Protein AF-A0A182K508-F1 (afdb_monomer_lite)

Organism: NCBI:txid43041

InterPro domains:
  IPR007110 Immunoglobulin-like domain [PS50835] (19-56)
  IPR013783 Immunoglobulin-like fold [G3DSA:2.60.40.10] (19-89)
  IPR036179 Immunoglobulin-like domain superfamily [SSF48726] (21-85)
  IPR037448 Zwei Ig domain protein zig-8 [PTHR23279] (18-70)

Secondary structure (DSSP, 8-state):
-PPPP--------------EEEEES-SS----TT-----EEEEES-SS--S---EEETTEEE-TT-TT-----------------------

pLDDT: mean 76.48, std 15.2, range [32.12, 92.44]

Radius of gyration: 22.92 Å; chains: 1; bounding box: 54×34×78 Å

Sequence (91 aa):
MGTKYKFRFIGQLYLSLVPRTELIGDSDRYVKAGSAVILRCVVRGALEPPSYIIWYHGTQQIFTESRRGWKTQLDRGAPDLDGDIHSTPEC

Foldseek 3Di:
DDDDDDDDDPDDDDDPQDKDKDWDDDPDDDDDPPDDDDIDIDIPSHPDFDPDDWDDDVPDTDDCPDPVNDHDDDDPDDDPDDDDPDDDPDD

Structure (mmCIF, N/CA/C/O backbone):
data_AF-A0A182K508-F1
#
_entry.id   AF-A0A182K508-F1
#
loop_
_atom_site.group_PDB
_atom_site.id
_atom_site.type_symbol
_atom_site.label_atom_id
_atom_site.label_alt_id
_atom_site.label_comp_id
_atom_site.label_asym_id
_atom_site.label_entity_id
_atom_site.label_seq_id
_atom_site.pdbx_PDB_ins_code
_atom_site.Cartn_x
_atom_site.Cartn_y
_atom_site.Cartn_z
_atom_site.occupancy
_atom_site.B_iso_or_equiv
_atom_site.auth_seq_id
_atom_site.auth_comp_id
_atom_site.auth_asym_id
_atom_site.auth_atom_id
_atom_site.pdbx_PDB_model_num
ATOM 1 N N . MET A 1 1 ? 40.170 -20.101 -51.294 1.00 51.78 1 MET A N 1
ATOM 2 C CA . MET A 1 1 ? 39.455 -18.827 -51.059 1.00 51.78 1 MET A CA 1
ATOM 3 C C . MET A 1 1 ? 38.305 -19.118 -50.105 1.00 51.78 1 MET A C 1
ATOM 5 O O . MET A 1 1 ? 37.362 -19.774 -50.512 1.00 51.78 1 MET A O 1
ATOM 9 N N . GLY A 1 2 ? 38.448 -18.788 -48.818 1.00 62.94 2 GLY A N 1
ATOM 10 C CA . GLY A 1 2 ? 37.469 -19.149 -47.784 1.00 62.94 2 GLY A CA 1
ATOM 11 C C . GLY A 1 2 ? 36.491 -18.010 -47.509 1.00 62.94 2 GLY A C 1
ATOM 12 O O . GLY A 1 2 ? 36.916 -16.886 -47.242 1.00 62.94 2 GLY A O 1
ATOM 13 N N . THR A 1 3 ? 35.194 -18.295 -47.582 1.00 64.25 3 THR A N 1
ATOM 14 C CA .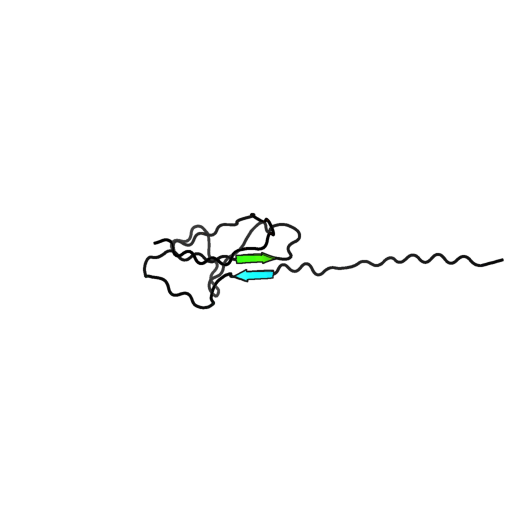 THR A 1 3 ? 34.122 -17.333 -47.308 1.00 64.25 3 THR A CA 1
ATOM 15 C C . THR A 1 3 ? 34.107 -16.976 -45.821 1.00 64.25 3 THR A C 1
ATOM 17 O O . THR A 1 3 ? 34.005 -17.859 -44.970 1.00 64.25 3 THR A O 1
ATOM 20 N N . LYS A 1 4 ? 34.213 -15.682 -45.489 1.00 74.94 4 LYS A N 1
ATOM 21 C CA . LYS A 1 4 ? 34.023 -15.192 -44.116 1.00 74.94 4 LYS A CA 1
ATOM 22 C C . LYS A 1 4 ? 32.548 -14.883 -43.887 1.00 74.94 4 LYS A C 1
ATOM 24 O O . LYS A 1 4 ? 31.984 -14.037 -44.575 1.00 74.94 4 LYS A O 1
ATOM 29 N N . TYR A 1 5 ? 31.953 -15.519 -42.886 1.00 80.12 5 TYR A N 1
ATOM 30 C CA . TYR A 1 5 ? 30.595 -15.222 -42.442 1.00 80.12 5 TYR A CA 1
ATOM 31 C C . TYR A 1 5 ? 30.643 -14.260 -41.254 1.00 80.12 5 TYR A C 1
ATOM 33 O O . TYR A 1 5 ? 31.379 -14.485 -40.293 1.00 80.12 5 TYR A O 1
ATOM 41 N N . LYS A 1 6 ? 29.866 -13.175 -41.323 1.00 77.75 6 LYS A N 1
ATOM 42 C CA . LYS A 1 6 ? 29.686 -12.224 -40.223 1.00 77.75 6 LYS A CA 1
ATOM 43 C C . LYS A 1 6 ? 28.256 -12.338 -39.719 1.00 77.75 6 LYS A C 1
ATOM 45 O O . LYS A 1 6 ? 27.335 -11.795 -40.320 1.00 77.75 6 LYS A O 1
ATOM 50 N N . PHE A 1 7 ? 28.090 -13.033 -38.605 1.00 77.00 7 PHE A N 1
ATOM 51 C CA . PHE A 1 7 ? 26.815 -13.099 -37.906 1.00 77.00 7 PHE A CA 1
ATOM 52 C C . PHE A 1 7 ? 26.694 -11.884 -36.983 1.00 77.00 7 PHE A C 1
ATOM 54 O O . PHE A 1 7 ? 27.567 -11.638 -36.151 1.00 77.00 7 PHE A O 1
ATOM 61 N N . ARG A 1 8 ? 25.628 -11.096 -37.148 1.00 79.19 8 ARG A N 1
ATOM 62 C CA . ARG A 1 8 ? 25.244 -10.034 -36.214 1.00 79.19 8 ARG A CA 1
ATOM 63 C C . ARG A 1 8 ? 23.938 -10.464 -35.559 1.00 79.19 8 ARG A C 1
ATOM 65 O O . ARG A 1 8 ? 22.892 -10.406 -36.192 1.00 79.19 8 ARG A O 1
ATOM 72 N N . PHE A 1 9 ? 24.006 -10.885 -34.303 1.00 75.44 9 PHE A N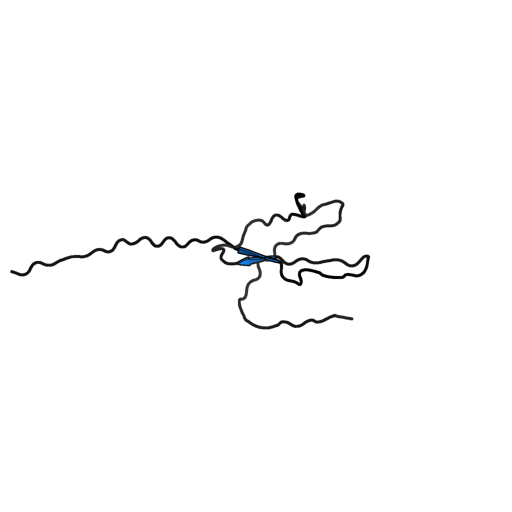 1
ATOM 73 C CA . PHE A 1 9 ? 22.811 -11.040 -33.482 1.00 75.44 9 PHE A CA 1
ATOM 74 C C . PHE A 1 9 ? 22.325 -9.645 -33.072 1.00 75.44 9 PHE A C 1
ATOM 76 O O . PHE A 1 9 ? 23.045 -8.911 -32.398 1.00 75.44 9 PHE A O 1
ATOM 83 N N . ILE A 1 10 ? 21.126 -9.265 -33.512 1.00 77.81 10 ILE A N 1
ATOM 84 C CA . ILE A 1 10 ? 20.398 -8.097 -33.003 1.00 77.81 10 ILE A CA 1
ATOM 85 C C . ILE A 1 10 ? 19.193 -8.664 -32.253 1.00 77.81 10 ILE A C 1
ATOM 87 O O . ILE A 1 10 ? 18.130 -8.860 -32.831 1.00 77.81 10 ILE A O 1
ATOM 91 N N . GLY A 1 11 ? 19.400 -9.042 -30.993 1.00 76.38 11 GLY A N 1
ATOM 92 C CA . GLY A 1 11 ? 18.327 -9.490 -30.111 1.00 76.38 11 GLY A CA 1
ATOM 93 C C . GLY A 1 11 ? 17.933 -8.355 -29.177 1.00 76.38 11 GLY A C 1
ATOM 94 O O . GLY A 1 11 ? 18.782 -7.865 -28.437 1.00 76.38 11 GLY A O 1
ATOM 95 N N . GLN A 1 12 ? 16.666 -7.944 -29.203 1.00 73.81 12 GLN A N 1
ATOM 96 C CA . GLN A 1 12 ? 16.112 -7.050 -28.190 1.00 73.81 12 GLN A CA 1
ATOM 97 C C . GLN A 1 12 ? 15.464 -7.910 -27.100 1.00 73.81 12 GLN A C 1
ATOM 99 O O . GLN A 1 12 ? 14.477 -8.597 -27.357 1.00 73.81 12 GLN A O 1
ATOM 104 N N . LEU A 1 13 ? 16.021 -7.882 -25.889 1.00 76.00 13 LEU A N 1
ATOM 105 C CA . LEU A 1 13 ? 15.395 -8.495 -24.719 1.00 76.00 13 LEU A CA 1
ATOM 106 C C . LEU A 1 13 ? 14.350 -7.524 -24.161 1.00 76.00 13 LEU A C 1
ATOM 108 O O . LEU A 1 13 ? 14.691 -6.406 -23.779 1.00 76.00 13 LEU A O 1
ATOM 112 N N . TYR A 1 14 ? 13.087 -7.946 -24.114 1.00 68.88 14 TYR A N 1
ATOM 113 C CA . TYR A 1 14 ? 12.029 -7.195 -23.444 1.00 68.88 14 TYR A CA 1
ATOM 114 C C . TYR A 1 14 ? 11.770 -7.824 -22.075 1.00 68.88 14 TYR A C 1
ATOM 116 O O . TYR A 1 14 ? 11.156 -8.885 -21.974 1.00 68.88 14 TYR A O 1
ATOM 124 N N . LEU A 1 15 ? 12.284 -7.194 -21.019 1.00 70.62 15 LEU A N 1
ATOM 125 C CA . LEU A 1 15 ? 11.982 -7.597 -19.650 1.00 70.62 15 LEU A CA 1
ATOM 126 C C . LEU A 1 15 ? 10.619 -7.008 -19.268 1.00 70.62 15 LEU A C 1
ATOM 128 O O . LEU A 1 15 ? 10.428 -5.795 -19.313 1.00 70.62 15 LEU A O 1
ATOM 132 N N . SER A 1 16 ? 9.665 -7.865 -18.903 1.00 66.25 16 SER A N 1
ATOM 133 C CA . SER A 1 16 ? 8.382 -7.417 -18.358 1.00 66.25 16 SER A CA 1
ATOM 134 C C . SER A 1 16 ? 8.607 -6.861 -16.949 1.00 66.25 16 SER A C 1
ATOM 136 O O . SER A 1 16 ? 8.769 -7.607 -15.986 1.00 66.25 16 SER A O 1
ATOM 138 N N . LEU A 1 17 ? 8.669 -5.536 -16.847 1.00 72.75 17 LEU A N 1
ATOM 139 C CA . LEU A 1 17 ? 8.894 -4.790 -15.607 1.00 72.75 17 LEU A CA 1
ATOM 140 C C . LEU A 1 17 ? 7.560 -4.374 -14.986 1.00 72.75 17 LEU A C 1
ATOM 142 O O . LEU A 1 17 ? 7.278 -3.190 -14.820 1.00 72.75 17 LEU A O 1
ATOM 146 N N . VAL A 1 18 ? 6.695 -5.348 -14.706 1.00 83.69 18 VAL A N 1
ATOM 147 C CA . VAL A 1 18 ? 5.429 -5.080 -14.016 1.00 83.69 18 VAL A CA 1
ATOM 148 C C . VAL A 1 18 ? 5.711 -5.031 -12.511 1.00 83.69 18 VAL A C 1
ATOM 150 O O . VAL A 1 18 ? 6.039 -6.076 -11.934 1.00 83.69 18 VAL A O 1
ATOM 153 N N . PRO A 1 19 ? 5.605 -3.856 -11.858 1.00 85.62 19 PRO A N 1
ATOM 154 C CA . PRO A 1 19 ? 5.816 -3.760 -10.424 1.00 85.62 19 PRO A CA 1
ATOM 155 C C . PRO A 1 19 ? 4.731 -4.546 -9.689 1.00 85.62 19 PRO A C 1
ATOM 157 O O . PRO A 1 19 ? 3.561 -4.542 -10.079 1.00 85.62 19 PRO A O 1
ATOM 160 N N . ARG A 1 20 ? 5.119 -5.222 -8.611 1.00 88.06 20 ARG A N 1
ATOM 161 C CA . ARG A 1 20 ? 4.192 -5.944 -7.735 1.00 88.06 20 ARG A CA 1
ATOM 162 C C . ARG A 1 20 ? 4.068 -5.224 -6.407 1.00 88.06 20 ARG A C 1
ATOM 164 O O . ARG A 1 20 ? 5.065 -4.753 -5.865 1.00 88.06 20 ARG A O 1
ATOM 171 N N . THR A 1 21 ? 2.848 -5.165 -5.893 1.00 89.56 21 THR A N 1
ATOM 172 C CA . THR A 1 21 ? 2.532 -4.568 -4.596 1.00 89.56 21 THR A CA 1
ATOM 173 C C . THR A 1 21 ? 2.086 -5.642 -3.622 1.00 89.56 21 THR A C 1
ATOM 175 O O . THR A 1 21 ? 1.248 -6.473 -3.973 1.00 89.56 21 THR A O 1
ATOM 178 N N . GLU A 1 22 ? 2.599 -5.597 -2.402 1.00 89.25 22 GLU A N 1
ATOM 179 C CA . GLU A 1 22 ? 2.277 -6.556 -1.347 1.00 89.25 22 GLU A CA 1
ATOM 180 C C . GLU A 1 22 ? 1.973 -5.817 -0.043 1.00 89.25 22 GLU A C 1
ATOM 182 O O . GLU A 1 22 ? 2.720 -4.920 0.351 1.00 89.25 22 GLU A O 1
ATOM 187 N N . LEU A 1 23 ? 0.872 -6.180 0.621 1.00 89.00 23 LEU A N 1
ATOM 188 C CA . LEU A 1 23 ? 0.568 -5.692 1.964 1.00 89.00 23 LEU A CA 1
ATOM 189 C C . LEU A 1 23 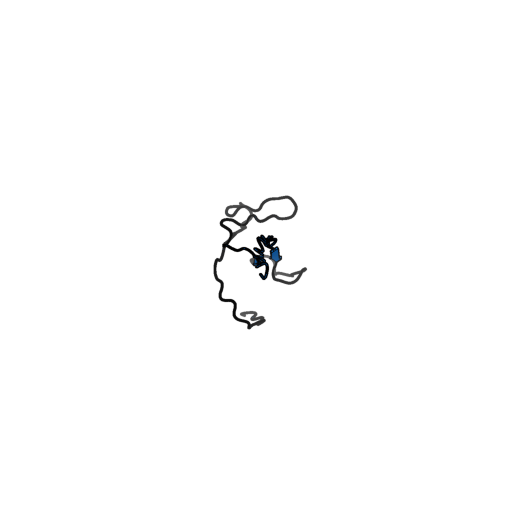? 1.253 -6.595 2.986 1.00 89.00 23 LEU A C 1
ATOM 191 O O . LEU A 1 23 ? 1.004 -7.795 3.011 1.00 89.00 23 LEU A O 1
ATOM 195 N N . ILE A 1 24 ? 2.104 -6.014 3.826 1.00 87.94 24 ILE A N 1
ATOM 196 C CA . ILE A 1 24 ? 2.858 -6.755 4.837 1.00 87.94 24 ILE A CA 1
ATOM 197 C C . ILE A 1 24 ? 2.051 -6.827 6.133 1.00 87.94 24 ILE A C 1
ATOM 199 O O . ILE A 1 24 ? 1.715 -5.794 6.722 1.00 87.94 24 ILE A O 1
ATOM 203 N N . GLY A 1 25 ? 1.796 -8.050 6.590 1.00 82.19 25 GLY A N 1
ATOM 204 C CA . GLY A 1 25 ? 1.075 -8.364 7.821 1.00 82.19 25 GLY A CA 1
ATOM 205 C C . GLY A 1 25 ? 0.187 -9.595 7.655 1.00 82.19 25 GLY A C 1
ATOM 206 O O . GLY A 1 25 ? 0.065 -10.137 6.559 1.00 82.19 25 GLY A O 1
ATOM 207 N N . ASP A 1 26 ? -0.434 -10.019 8.753 1.00 79.31 26 ASP A N 1
ATOM 208 C CA . ASP A 1 26 ? -1.431 -11.090 8.732 1.00 79.31 26 ASP A CA 1
ATOM 209 C C . ASP A 1 26 ? -2.701 -10.647 7.991 1.00 79.31 26 ASP A C 1
ATOM 211 O O . ASP A 1 26 ? -3.048 -9.461 7.987 1.00 79.31 26 ASP A O 1
ATOM 215 N N . SER A 1 27 ? -3.418 -11.605 7.388 1.00 79.19 27 SER A N 1
ATOM 216 C CA . SER A 1 27 ? -4.701 -11.336 6.719 1.00 79.19 27 SER A CA 1
ATOM 217 C C . SER A 1 27 ? -5.736 -10.759 7.684 1.00 79.19 27 SER A C 1
ATOM 219 O O . SER A 1 27 ? -6.474 -9.847 7.319 1.00 79.19 27 SER A O 1
ATOM 221 N N . ASP A 1 28 ? -5.734 -11.260 8.921 1.00 83.31 28 ASP A N 1
ATOM 222 C CA . ASP A 1 28 ? -6.612 -10.824 9.996 1.00 83.31 28 ASP A CA 1
ATOM 223 C C . ASP A 1 28 ? -5.780 -10.268 11.150 1.00 83.31 28 ASP A C 1
ATOM 225 O O . ASP A 1 28 ? -4.923 -10.947 11.714 1.00 83.31 28 ASP A O 1
ATOM 229 N N . ARG A 1 29 ? -6.058 -9.019 11.536 1.00 82.50 29 ARG A N 1
ATOM 230 C CA . ARG A 1 29 ? -5.401 -8.360 12.665 1.00 82.50 29 ARG A CA 1
ATOM 231 C C . ARG A 1 29 ? -6.434 -7.812 13.636 1.00 82.50 29 ARG A C 1
ATOM 233 O O . ARG A 1 29 ? -7.194 -6.903 13.308 1.00 82.50 29 ARG A O 1
ATOM 240 N N . TYR A 1 30 ? -6.408 -8.317 14.863 1.00 86.38 30 TYR A N 1
ATOM 241 C CA . TYR A 1 30 ? -7.245 -7.815 15.947 1.00 86.38 30 TYR A CA 1
ATOM 242 C C . TYR A 1 30 ? -6.546 -6.652 16.648 1.00 86.38 30 TYR A C 1
ATOM 244 O O . TYR A 1 30 ? -5.392 -6.757 17.063 1.00 86.38 30 TYR A O 1
ATOM 252 N N . VAL A 1 31 ? -7.247 -5.530 16.781 1.00 87.44 31 VAL A N 1
ATOM 253 C CA . VAL A 1 31 ? -6.742 -4.325 17.447 1.00 87.44 31 VAL A CA 1
ATOM 254 C C . VAL A 1 31 ? -7.737 -3.842 18.489 1.00 87.44 31 VAL A C 1
ATOM 256 O O . VAL A 1 31 ? -8.943 -4.064 18.374 1.00 87.44 31 VAL A O 1
ATOM 259 N N . LYS A 1 32 ? -7.233 -3.166 19.522 1.00 92.12 32 LYS A N 1
ATOM 260 C CA . LYS A 1 32 ? -8.086 -2.554 20.539 1.00 92.12 32 LYS A CA 1
ATOM 261 C C . LYS A 1 32 ? -8.832 -1.358 19.941 1.00 92.12 32 LYS A C 1
ATOM 263 O O . LYS A 1 32 ? -8.291 -0.614 19.125 1.00 92.12 32 LYS A O 1
ATOM 268 N N . ALA A 1 33 ? -10.072 -1.151 20.380 1.00 87.88 33 ALA A N 1
ATOM 269 C CA . ALA A 1 33 ? -10.840 0.027 19.999 1.00 87.88 33 ALA A CA 1
ATOM 270 C C . ALA A 1 33 ? -10.076 1.314 20.362 1.00 87.88 33 ALA A C 1
ATOM 272 O O . ALA A 1 33 ? -9.584 1.460 21.482 1.00 87.88 33 ALA A O 1
ATOM 273 N N . GLY A 1 34 ? -9.976 2.233 19.399 1.00 86.50 34 GLY A N 1
ATOM 274 C CA . GLY A 1 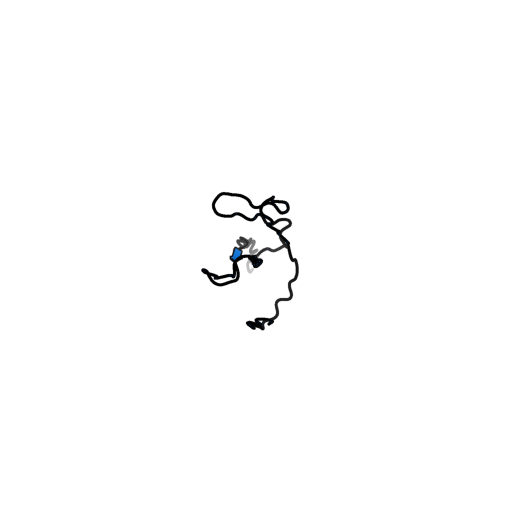34 ? -9.242 3.494 19.536 1.00 86.50 34 GLY A CA 1
ATOM 275 C C . GLY A 1 34 ? -7.750 3.420 19.193 1.00 86.50 34 GLY A C 1
ATOM 276 O O . GLY A 1 34 ? -7.113 4.466 19.098 1.00 86.50 34 GLY A O 1
ATOM 277 N N . SER A 1 35 ? -7.184 2.231 18.966 1.00 88.25 35 SER A N 1
ATOM 278 C CA . SER A 1 35 ? -5.804 2.101 18.491 1.00 88.25 35 SER A CA 1
ATOM 279 C C . SER A 1 35 ? -5.671 2.497 17.019 1.00 88.25 35 SER A C 1
ATOM 281 O O . SER A 1 35 ? -6.554 2.234 16.202 1.00 88.25 35 SER A O 1
ATOM 283 N N . ALA A 1 36 ? -4.529 3.089 16.666 1.00 85.44 36 ALA A N 1
ATOM 284 C CA . ALA A 1 36 ? -4.166 3.328 15.275 1.00 85.44 36 ALA A CA 1
ATOM 285 C C . ALA A 1 36 ? -3.720 2.021 14.599 1.00 85.44 36 ALA A C 1
ATOM 287 O O . ALA A 1 36 ? -2.967 1.236 15.178 1.00 85.44 36 ALA A O 1
ATOM 288 N N . VAL A 1 37 ? -4.154 1.809 13.356 1.00 85.88 37 VAL A N 1
ATOM 289 C CA . VAL A 1 37 ? -3.733 0.678 12.519 1.00 85.88 37 VAL A CA 1
ATOM 290 C C . VAL A 1 37 ? -2.838 1.200 11.406 1.00 85.88 37 VAL A C 1
ATOM 292 O O . VAL A 1 37 ? -3.210 2.130 10.695 1.00 85.88 37 VAL A O 1
ATOM 295 N N . ILE A 1 38 ? -1.665 0.588 11.246 1.00 86.12 38 ILE A N 1
ATOM 296 C CA . ILE A 1 38 ? -0.720 0.915 10.176 1.00 86.12 38 ILE A CA 1
ATOM 297 C C . ILE A 1 38 ? -0.684 -0.258 9.201 1.00 86.12 38 ILE A C 1
ATOM 299 O O . ILE A 1 38 ? -0.324 -1.371 9.589 1.00 86.12 38 ILE A O 1
ATOM 303 N N . LEU A 1 39 ? -1.041 0.010 7.945 1.00 87.38 39 LEU A N 1
ATOM 304 C CA . LEU A 1 39 ? -0.870 -0.909 6.824 1.00 87.38 39 LEU A CA 1
ATOM 305 C C . LEU A 1 39 ? 0.400 -0.524 6.067 1.00 87.38 39 LEU A C 1
ATOM 307 O O . LEU A 1 39 ? 0.577 0.643 5.715 1.00 87.38 39 LEU A O 1
ATOM 311 N N . ARG A 1 40 ? 1.281 -1.492 5.806 1.00 89.19 40 ARG A N 1
ATOM 312 C CA . ARG A 1 40 ? 2.485 -1.274 4.994 1.00 89.19 40 ARG A CA 1
ATOM 313 C C . ARG A 1 40 ? 2.315 -1.951 3.644 1.00 89.19 40 ARG A C 1
ATOM 315 O O . ARG A 1 40 ? 2.080 -3.152 3.597 1.00 89.19 40 ARG A O 1
ATOM 322 N N . CYS A 1 41 ? 2.451 -1.180 2.569 1.00 88.00 41 CYS A N 1
ATOM 323 C CA . CYS A 1 41 ? 2.546 -1.700 1.208 1.00 88.00 41 CYS A CA 1
ATOM 324 C C . CYS A 1 41 ? 3.999 -1.627 0.751 1.00 88.00 41 CYS A C 1
ATOM 326 O O . CYS A 1 41 ? 4.623 -0.571 0.858 1.00 88.00 41 CYS A O 1
ATOM 328 N N . VAL A 1 42 ? 4.516 -2.733 0.229 1.00 90.12 42 VAL A N 1
ATOM 329 C CA . VAL A 1 42 ? 5.843 -2.810 -0.378 1.00 90.12 42 VAL A CA 1
ATOM 330 C C . VAL A 1 42 ? 5.677 -2.952 -1.884 1.00 90.12 42 VAL A C 1
ATOM 332 O O . VAL A 1 42 ? 4.950 -3.825 -2.359 1.00 90.12 42 VAL A O 1
ATOM 335 N N . VAL A 1 43 ? 6.362 -2.092 -2.638 1.00 89.44 43 VAL A N 1
ATOM 336 C CA . VAL A 1 43 ? 6.389 -2.126 -4.105 1.00 89.44 43 VAL A CA 1
ATOM 337 C C . VAL A 1 43 ? 7.722 -2.713 -4.553 1.00 89.44 43 VAL A C 1
ATOM 339 O O . VAL A 1 43 ? 8.776 -2.181 -4.213 1.00 89.44 43 VAL A O 1
ATOM 342 N N . ARG A 1 44 ? 7.690 -3.811 -5.312 1.00 86.38 44 ARG A N 1
ATOM 343 C CA . ARG A 1 44 ? 8.883 -4.521 -5.805 1.00 86.38 44 ARG A CA 1
ATOM 344 C C . ARG A 1 44 ? 8.913 -4.564 -7.327 1.00 86.38 44 ARG A C 1
ATOM 346 O O . ARG A 1 44 ? 7.868 -4.589 -7.973 1.00 86.38 44 ARG A O 1
ATOM 353 N N . GLY A 1 45 ? 10.114 -4.644 -7.897 1.00 82.94 45 GLY A N 1
ATOM 354 C CA . GLY A 1 45 ? 10.304 -4.803 -9.344 1.00 82.94 45 GLY A CA 1
ATOM 355 C C . GLY A 1 45 ? 10.031 -3.540 -10.166 1.00 82.94 45 GLY A C 1
ATOM 356 O O . GLY A 1 45 ? 9.898 -3.633 -11.383 1.00 82.94 45 GLY A O 1
ATOM 357 N N . ALA A 1 46 ? 9.946 -2.375 -9.519 1.00 83.62 46 ALA A N 1
ATOM 358 C CA . ALA A 1 46 ? 9.943 -1.084 -10.196 1.00 83.62 46 ALA A CA 1
ATOM 359 C C . ALA A 1 46 ? 11.394 -0.645 -10.459 1.00 83.62 46 ALA A C 1
ATOM 361 O O . ALA A 1 46 ? 12.216 -0.698 -9.547 1.00 83.62 46 ALA A O 1
ATOM 362 N N . LEU A 1 47 ? 11.713 -0.221 -11.689 1.00 81.94 47 LEU A N 1
ATOM 363 C CA . LEU A 1 47 ? 13.043 0.324 -12.019 1.00 81.94 47 LEU A CA 1
ATOM 364 C C . LEU A 1 47 ? 13.321 1.654 -11.316 1.00 81.94 47 LEU A C 1
ATOM 366 O O . LEU A 1 47 ? 14.462 1.961 -10.990 1.00 81.94 47 LEU A O 1
ATOM 370 N N . GLU A 1 48 ? 12.269 2.434 -11.100 1.00 83.19 48 GLU A N 1
ATOM 371 C CA . GLU A 1 48 ? 12.311 3.714 -10.412 1.00 83.19 48 GLU A CA 1
ATOM 372 C C . GLU A 1 48 ? 11.255 3.715 -9.301 1.00 83.19 48 GLU A C 1
ATOM 374 O O . GLU A 1 48 ? 10.187 3.111 -9.472 1.00 83.19 48 GLU A O 1
ATOM 379 N N . PRO A 1 49 ? 11.511 4.382 -8.162 1.00 83.75 49 PRO A N 1
ATOM 380 C CA . PRO A 1 49 ? 10.515 4.526 -7.111 1.00 83.75 49 PRO A CA 1
ATOM 381 C C . PRO A 1 49 ? 9.235 5.198 -7.636 1.00 83.75 49 PRO A C 1
ATOM 383 O O . PRO A 1 49 ? 9.318 6.185 -8.371 1.00 83.75 49 PRO A O 1
ATOM 386 N N . PRO A 1 50 ? 8.041 4.729 -7.237 1.00 85.69 50 PRO A N 1
ATOM 387 C CA . PRO A 1 50 ? 6.790 5.323 -7.689 1.00 85.69 50 PRO A CA 1
ATOM 388 C C . PRO A 1 50 ? 6.648 6.767 -7.194 1.00 85.69 50 PRO A C 1
ATOM 390 O O . PRO A 1 50 ? 6.969 7.095 -6.050 1.00 85.69 50 PRO A O 1
ATOM 393 N N . SER A 1 51 ? 6.110 7.641 -8.045 1.00 86.81 51 SER A N 1
ATOM 394 C CA . SER A 1 51 ? 5.826 9.037 -7.691 1.00 86.81 51 SER A CA 1
ATOM 395 C C . SER A 1 51 ? 4.605 9.189 -6.781 1.00 86.81 51 SER A C 1
ATOM 397 O O . SER A 1 51 ? 4.526 10.150 -6.019 1.00 86.81 51 SER A O 1
ATOM 399 N N . TYR A 1 52 ? 3.649 8.260 -6.868 1.00 85.75 52 TYR A N 1
ATOM 400 C CA . TYR A 1 52 ? 2.419 8.258 -6.082 1.00 85.75 52 TYR A CA 1
ATOM 401 C C . TYR A 1 52 ? 1.974 6.825 -5.773 1.00 85.75 52 TYR A C 1
ATOM 403 O O . TYR A 1 52 ? 2.258 5.900 -6.530 1.00 85.75 52 TYR A O 1
ATOM 411 N N . ILE A 1 53 ? 1.236 6.662 -4.675 1.00 87.62 53 ILE A N 1
ATOM 412 C CA . ILE A 1 53 ? 0.538 5.426 -4.308 1.00 87.62 53 ILE A CA 1
ATOM 413 C C . ILE A 1 53 ? -0.903 5.795 -3.981 1.00 87.62 53 ILE A C 1
ATOM 415 O O . ILE A 1 53 ? -1.146 6.699 -3.182 1.00 87.62 53 ILE A O 1
ATOM 419 N N . ILE A 1 54 ? -1.852 5.098 -4.603 1.00 90.06 54 ILE A N 1
ATOM 420 C CA . ILE A 1 54 ? -3.281 5.296 -4.364 1.00 90.06 54 ILE A CA 1
ATOM 421 C C . ILE A 1 54 ? -3.792 4.116 -3.550 1.00 90.06 54 ILE A C 1
ATOM 423 O O . ILE A 1 54 ? -3.624 2.962 -3.938 1.00 90.06 54 ILE A O 1
ATOM 427 N N . TRP A 1 55 ? -4.422 4.420 -2.422 1.00 89.62 55 TRP A N 1
ATOM 428 C CA . TRP A 1 55 ? -4.991 3.423 -1.528 1.00 89.62 55 TRP A CA 1
ATOM 429 C C . TRP A 1 55 ? -6.495 3.299 -1.741 1.00 89.62 55 TRP A C 1
ATOM 431 O O . TRP A 1 55 ? -7.186 4.300 -1.925 1.00 89.62 55 TRP A O 1
ATOM 441 N N . TYR A 1 56 ? -7.004 2.072 -1.660 1.00 90.44 56 TYR A N 1
ATOM 442 C CA . TYR A 1 56 ? -8.429 1.771 -1.756 1.00 90.44 56 TYR A CA 1
ATOM 443 C C . TYR A 1 56 ? -8.863 0.876 -0.597 1.00 90.44 56 TYR A C 1
ATOM 445 O O . TYR A 1 56 ? -8.137 -0.031 -0.195 1.00 90.44 56 TYR A O 1
ATOM 453 N N . HIS A 1 57 ? -10.070 1.114 -0.091 1.00 87.31 57 HIS A N 1
ATOM 454 C CA . HIS A 1 57 ? -10.785 0.193 0.786 1.00 87.31 57 HIS A CA 1
ATOM 455 C C . HIS A 1 57 ? -12.062 -0.258 0.075 1.00 87.31 57 HIS A C 1
ATOM 457 O O . HIS A 1 57 ? -13.003 0.524 -0.107 1.00 87.31 57 HIS A O 1
ATOM 463 N N . GLY A 1 58 ? -12.072 -1.511 -0.385 1.00 88.19 58 GLY A N 1
ATOM 464 C CA . GLY A 1 58 ? -13.066 -1.982 -1.346 1.00 88.19 58 GLY A CA 1
ATOM 465 C C . GLY A 1 58 ? -12.998 -1.146 -2.626 1.00 88.19 58 GLY A C 1
ATOM 466 O O . GLY A 1 58 ? -11.963 -1.083 -3.278 1.00 88.19 58 GLY A O 1
ATOM 467 N N . THR A 1 59 ? -14.090 -0.462 -2.960 1.00 92.44 59 THR A N 1
ATOM 468 C CA . THR A 1 59 ? -14.183 0.425 -4.133 1.00 92.44 59 THR A CA 1
ATOM 469 C C . THR A 1 59 ? -13.956 1.905 -3.807 1.00 92.44 59 THR A C 1
ATOM 471 O O . THR A 1 59 ? -13.979 2.742 -4.708 1.00 92.44 59 THR A O 1
ATOM 474 N N . GLN A 1 60 ? -13.743 2.259 -2.534 1.00 89.75 60 GLN A N 1
ATOM 475 C CA . GLN A 1 60 ? -13.555 3.647 -2.109 1.00 89.75 60 GLN A CA 1
ATOM 476 C C . GLN A 1 60 ? -12.074 4.009 -2.062 1.00 89.75 60 GLN A C 1
ATOM 478 O O . GLN A 1 60 ? -11.300 3.382 -1.340 1.00 89.75 60 GLN A O 1
ATOM 483 N N . GLN A 1 61 ? -11.695 5.063 -2.783 1.00 90.12 61 GLN A N 1
ATOM 484 C CA . GLN A 1 61 ? -10.356 5.632 -2.689 1.00 90.12 61 GLN A CA 1
ATOM 485 C C . GLN A 1 61 ? -10.152 6.317 -1.333 1.00 90.12 61 GLN A C 1
ATOM 487 O O . GLN A 1 61 ? -11.008 7.069 -0.857 1.00 90.12 61 GLN A O 1
ATOM 492 N N . ILE A 1 62 ? -8.996 6.074 -0.726 1.00 89.25 62 ILE A N 1
ATOM 493 C CA . ILE A 1 62 ? -8.539 6.734 0.491 1.00 89.25 62 ILE A CA 1
ATOM 494 C C . ILE A 1 62 ? -7.695 7.945 0.092 1.00 89.25 62 ILE A C 1
ATOM 496 O O . ILE A 1 62 ? -6.723 7.827 -0.651 1.00 89.25 62 ILE A O 1
ATOM 500 N N . PHE A 1 63 ? -8.061 9.108 0.624 1.00 85.62 63 PHE A N 1
ATOM 501 C CA . PHE A 1 63 ? -7.306 10.350 0.482 1.00 85.62 63 PHE A CA 1
ATOM 502 C C . PHE A 1 63 ? -6.594 10.683 1.796 1.00 85.62 63 PHE A C 1
ATOM 504 O O . PHE A 1 63 ? -7.148 10.442 2.871 1.00 85.62 63 PHE A O 1
ATOM 511 N N . THR A 1 64 ? -5.399 11.272 1.701 1.00 76.56 64 THR A N 1
ATOM 512 C CA . THR A 1 64 ? -4.533 11.629 2.841 1.00 76.56 64 THR A CA 1
ATOM 513 C C . THR A 1 64 ? -5.223 12.508 3.885 1.00 76.56 64 THR A C 1
ATOM 515 O O . THR A 1 64 ? -4.931 12.390 5.063 1.00 76.56 64 THR A O 1
ATOM 518 N N . GLU A 1 65 ? -6.165 13.356 3.465 1.00 70.12 65 GLU A N 1
ATOM 519 C CA . GLU A 1 65 ? -6.878 14.308 4.330 1.00 70.12 65 GLU A CA 1
ATOM 520 C C . GLU A 1 65 ? -8.356 13.932 4.493 1.00 70.12 65 GLU A C 1
ATOM 522 O O . GLU A 1 65 ? -9.267 14.762 4.415 1.00 70.12 65 GLU A O 1
ATOM 527 N N . SER A 1 66 ? -8.645 12.640 4.655 1.00 72.44 66 SER A N 1
ATOM 528 C CA . SER A 1 66 ? -10.028 12.216 4.862 1.00 72.44 66 SER A CA 1
ATOM 529 C C . SER A 1 66 ? -10.532 12.617 6.258 1.00 72.44 66 SER A C 1
ATOM 531 O O . SER A 1 66 ? -9.841 12.437 7.262 1.00 72.44 66 SER A O 1
ATOM 533 N N . ARG A 1 67 ? -11.813 13.006 6.366 1.00 72.81 67 ARG A N 1
ATOM 534 C CA . ARG A 1 67 ? -12.511 13.157 7.666 1.00 72.81 67 ARG A CA 1
ATOM 535 C C . ARG A 1 67 ? -12.488 11.895 8.538 1.00 72.81 67 ARG A C 1
ATOM 537 O O . ARG A 1 67 ? -12.822 11.970 9.713 1.00 72.81 67 ARG A O 1
ATOM 544 N N . ARG A 1 68 ? -12.145 10.740 7.961 1.00 75.75 68 ARG A N 1
ATOM 545 C CA . ARG A 1 68 ? -12.069 9.449 8.651 1.00 75.75 68 ARG A CA 1
ATOM 546 C C . ARG A 1 68 ? -10.729 9.232 9.366 1.00 75.75 68 ARG A C 1
ATOM 548 O O . ARG A 1 68 ? -10.572 8.207 10.013 1.00 75.75 68 ARG A O 1
ATOM 555 N N . GLY A 1 69 ? -9.784 10.174 9.267 1.00 79.62 69 GLY A N 1
ATOM 556 C CA . GLY A 1 69 ? -8.504 10.115 9.981 1.00 79.62 69 GLY A CA 1
ATOM 557 C C . GLY A 1 69 ? -7.440 9.229 9.325 1.00 79.62 69 GLY A C 1
ATOM 558 O O . GLY A 1 69 ? -6.412 8.966 9.943 1.00 79.62 69 GLY A O 1
ATOM 559 N N . TRP A 1 70 ? -7.662 8.771 8.086 1.00 83.75 70 TRP A N 1
ATOM 560 C CA . TRP A 1 70 ? -6.641 8.067 7.304 1.00 83.75 70 TRP A CA 1
ATOM 561 C C . TRP A 1 70 ? -5.445 8.973 7.033 1.00 83.75 70 TRP A C 1
ATOM 563 O O . TRP A 1 70 ? -5.634 10.125 6.663 1.00 83.75 70 TRP A O 1
ATOM 573 N N . LYS A 1 71 ? -4.233 8.429 7.150 1.00 86.19 71 LYS A N 1
ATOM 574 C CA . LYS A 1 71 ? -2.9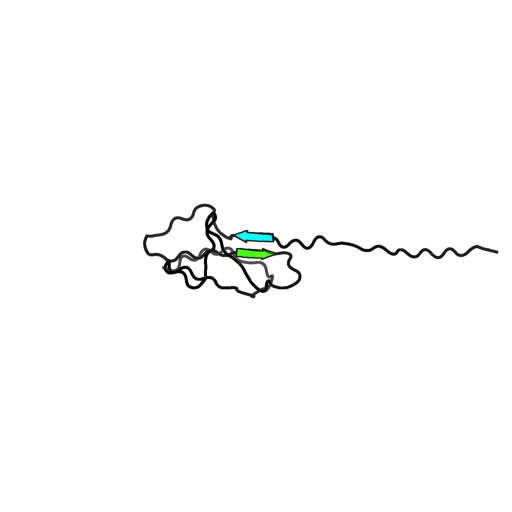91 9.089 6.742 1.00 86.19 71 LYS A CA 1
ATOM 575 C C . LYS A 1 71 ? -2.212 8.138 5.849 1.00 86.19 71 LYS 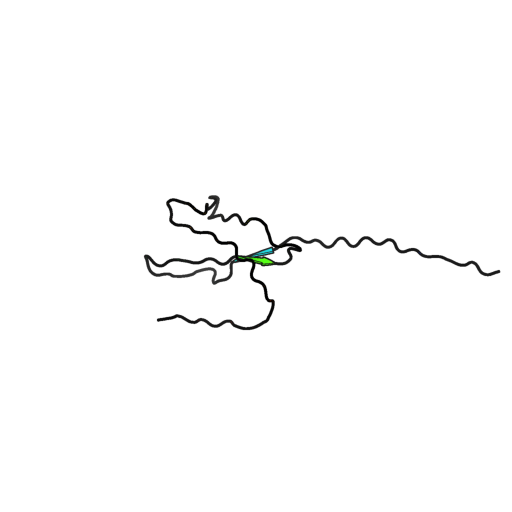A C 1
ATOM 577 O O . LYS A 1 71 ? -2.053 6.968 6.188 1.00 86.19 71 LYS A O 1
ATOM 582 N N . THR A 1 72 ? -1.730 8.635 4.718 1.00 86.12 72 THR A N 1
ATOM 583 C CA . THR A 1 72 ? -0.908 7.862 3.782 1.00 86.12 72 THR A CA 1
ATOM 584 C C . THR A 1 72 ? 0.457 8.513 3.667 1.00 86.12 72 THR A C 1
ATOM 586 O O . THR A 1 72 ? 0.543 9.720 3.445 1.00 86.12 72 THR A O 1
ATOM 589 N N . GLN A 1 73 ? 1.515 7.718 3.776 1.00 85.56 73 GLN A N 1
ATOM 590 C CA . GLN A 1 73 ? 2.889 8.179 3.638 1.00 85.56 73 GLN A CA 1
ATOM 591 C C . GLN A 1 73 ? 3.616 7.282 2.639 1.00 85.56 73 GLN A C 1
ATOM 593 O O . GLN A 1 73 ? 3.431 6.066 2.645 1.00 85.56 73 GLN A O 1
ATOM 598 N N . LEU A 1 74 ? 4.421 7.896 1.774 1.00 86.56 74 LEU A N 1
ATOM 599 C CA . LEU A 1 74 ? 5.336 7.190 0.888 1.00 86.56 74 LEU A CA 1
ATOM 600 C C . LEU A 1 74 ? 6.723 7.233 1.519 1.00 86.56 74 LEU A C 1
ATOM 602 O O . LEU A 1 74 ? 7.319 8.305 1.617 1.00 86.56 74 LEU A O 1
ATOM 606 N N . ASP A 1 75 ? 7.217 6.076 1.940 1.00 85.00 75 ASP A N 1
ATOM 607 C CA . ASP A 1 75 ? 8.609 5.919 2.339 1.00 85.00 75 ASP A CA 1
ATOM 608 C C . ASP A 1 75 ? 9.425 5.420 1.141 1.00 85.00 75 ASP A C 1
ATOM 610 O O . ASP A 1 75 ? 9.004 4.509 0.427 1.00 85.00 75 ASP A O 1
ATOM 614 N N . ARG A 1 76 ? 10.565 6.063 0.886 1.00 76.62 76 ARG A N 1
ATOM 615 C CA . ARG A 1 76 ? 11.485 5.726 -0.214 1.00 76.62 76 ARG A CA 1
ATOM 616 C C . ARG A 1 76 ? 12.708 4.946 0.273 1.00 76.62 76 ARG A C 1
ATOM 618 O O . ARG A 1 76 ? 13.618 4.711 -0.517 1.00 76.62 76 ARG A O 1
ATOM 625 N N . GLY A 1 77 ? 12.757 4.580 1.554 1.00 61.81 77 GLY A N 1
ATOM 626 C CA . GLY A 1 77 ? 13.861 3.826 2.131 1.00 61.81 77 GLY A CA 1
ATOM 627 C C . GLY A 1 77 ? 14.003 2.430 1.522 1.00 61.81 77 GLY A C 1
ATOM 628 O O . GLY A 1 77 ? 13.136 1.581 1.700 1.00 61.81 77 GLY A O 1
ATOM 629 N N . ALA A 1 78 ? 15.132 2.185 0.857 1.00 52.91 78 ALA A N 1
ATOM 630 C CA . ALA A 1 78 ? 15.683 0.849 0.674 1.00 52.91 78 ALA A CA 1
ATOM 631 C C . ALA A 1 78 ? 17.152 0.859 1.113 1.00 52.91 78 ALA A C 1
ATOM 633 O O . ALA A 1 78 ? 17.965 1.616 0.580 1.00 52.91 78 ALA A O 1
ATOM 634 N N . PRO A 1 79 ? 17.496 -0.006 2.067 1.00 49.03 79 PRO A N 1
ATOM 635 C CA . PRO A 1 79 ? 18.618 -0.898 1.877 1.00 49.03 79 PRO A CA 1
ATOM 636 C C . PRO A 1 79 ? 18.082 -2.326 1.899 1.00 49.03 79 PRO A C 1
ATOM 638 O O . PRO A 1 79 ? 17.542 -2.785 2.903 1.00 49.03 79 PRO A O 1
ATOM 641 N N . ASP A 1 80 ? 18.231 -3.031 0.782 1.00 54.56 80 ASP A N 1
ATOM 642 C CA . ASP A 1 80 ? 18.139 -4.485 0.774 1.00 54.56 80 ASP A CA 1
ATOM 643 C C . ASP A 1 80 ? 19.282 -5.033 1.636 1.00 54.56 80 ASP A C 1
ATOM 645 O O . ASP A 1 80 ? 20.391 -5.204 1.139 1.00 54.56 80 ASP A O 1
ATOM 649 N N . LEU A 1 81 ? 19.035 -5.287 2.921 1.00 51.03 81 LEU A N 1
ATOM 650 C CA . LEU A 1 81 ? 19.808 -6.235 3.715 1.00 51.03 81 LEU A CA 1
ATOM 651 C C . LEU A 1 81 ? 18.847 -6.997 4.632 1.00 51.03 81 LEU A C 1
ATOM 653 O O . LEU A 1 81 ? 18.126 -6.425 5.442 1.00 51.03 81 LEU A O 1
ATOM 657 N N . ASP A 1 82 ? 18.839 -8.301 4.398 1.00 61.09 82 ASP A N 1
ATOM 658 C CA . ASP A 1 82 ? 18.288 -9.389 5.195 1.00 61.09 82 ASP A CA 1
ATOM 659 C C . ASP A 1 82 ? 18.365 -9.142 6.720 1.00 61.09 82 ASP A C 1
ATOM 661 O O . ASP A 1 82 ? 19.410 -8.727 7.220 1.00 61.09 82 ASP A O 1
ATOM 665 N N . GLY A 1 83 ? 17.284 -9.438 7.457 1.00 49.66 83 GLY A N 1
ATOM 666 C CA . GLY A 1 83 ? 17.293 -9.497 8.929 1.00 49.66 83 GLY A CA 1
ATOM 667 C C . GLY A 1 83 ? 16.365 -8.514 9.652 1.00 49.66 83 GLY A C 1
ATOM 668 O O . GLY A 1 83 ? 16.754 -7.407 9.994 1.00 49.66 83 GLY A O 1
ATOM 669 N N . ASP A 1 84 ? 15.120 -8.929 9.890 1.00 41.09 84 ASP A N 1
ATOM 670 C CA . ASP A 1 84 ? 14.606 -9.227 11.239 1.00 41.09 84 ASP A CA 1
ATOM 671 C C . ASP A 1 84 ? 13.078 -9.142 11.284 1.00 41.09 84 ASP A C 1
ATOM 673 O O . ASP A 1 84 ? 12.440 -8.094 11.401 1.00 41.09 84 ASP A O 1
ATOM 677 N N . ILE A 1 85 ? 12.489 -10.334 11.272 1.00 48.44 85 ILE A N 1
ATOM 678 C CA . ILE A 1 85 ? 11.247 -10.615 11.971 1.00 48.44 85 ILE A CA 1
ATOM 679 C C . ILE A 1 85 ? 11.581 -10.461 13.462 1.00 48.44 85 ILE A C 1
ATOM 681 O O . ILE A 1 85 ? 12.010 -11.412 14.108 1.00 48.44 85 ILE A O 1
ATOM 685 N N . HIS A 1 86 ? 11.419 -9.262 14.016 1.00 43.16 86 HIS A N 1
ATOM 686 C CA . HIS A 1 86 ? 11.267 -9.107 15.458 1.00 43.16 86 HIS A CA 1
ATOM 687 C C . HIS A 1 86 ? 9.993 -8.334 15.758 1.00 43.16 86 HIS A C 1
ATOM 689 O O . HIS A 1 86 ? 9.906 -7.110 15.685 1.00 43.16 86 HIS A O 1
ATOM 695 N N . SER A 1 87 ? 8.980 -9.117 16.105 1.00 45.06 87 SER A N 1
ATOM 696 C CA . SER A 1 87 ? 7.888 -8.727 16.973 1.00 45.06 87 SER A CA 1
ATOM 697 C C . SER A 1 87 ? 8.463 -8.081 18.236 1.00 45.06 87 SER A C 1
ATOM 699 O O . SER A 1 87 ? 8.847 -8.781 19.168 1.00 45.06 87 SER A O 1
ATOM 701 N N . THR A 1 88 ? 8.507 -6.756 18.303 1.00 32.12 88 THR A N 1
ATOM 702 C CA . THR A 1 88 ? 8.509 -6.061 19.590 1.00 32.12 88 THR A CA 1
ATOM 703 C C . THR A 1 88 ? 7.107 -5.505 19.827 1.00 32.12 88 THR A C 1
ATOM 705 O O . THR A 1 88 ? 6.689 -4.549 19.172 1.00 32.12 88 THR A O 1
ATOM 708 N N . PRO A 1 89 ? 6.318 -6.111 20.733 1.00 43.59 89 PRO A N 1
ATOM 709 C CA . PRO A 1 89 ? 5.301 -5.355 21.432 1.00 43.59 89 PRO A CA 1
ATOM 710 C C . PRO A 1 89 ? 6.064 -4.455 22.405 1.00 43.59 89 PRO A C 1
ATOM 712 O O . PRO A 1 89 ? 6.611 -4.936 23.395 1.00 43.59 89 PRO A O 1
ATOM 715 N N . GLU A 1 90 ? 6.177 -3.166 22.104 1.00 34.06 90 GLU A N 1
ATOM 716 C CA . GLU A 1 90 ? 6.561 -2.220 23.148 1.00 34.06 90 GLU A CA 1
ATOM 717 C C . GLU A 1 90 ? 5.360 -2.049 24.086 1.00 34.06 90 GLU A C 1
ATOM 719 O O . GLU A 1 90 ? 4.267 -1.662 23.658 1.00 34.06 90 GLU A O 1
ATOM 724 N N . CYS A 1 91 ? 5.577 -2.461 25.339 1.00 39.12 91 CYS A N 1
ATOM 725 C CA . CYS A 1 91 ? 4.737 -2.175 26.499 1.00 39.12 91 CYS A CA 1
ATOM 726 C C . CYS A 1 91 ? 4.649 -0.671 26.768 1.00 39.12 91 CYS A C 1
ATOM 728 O O . CYS A 1 91 ? 5.686 0.013 26.618 1.00 39.12 91 CYS A O 1
#